Protein AF-A0A7L4N497-F1 (afdb_monomer)

Structure (mmCIF, N/CA/C/O backbone):
data_AF-A0A7L4N497-F1
#
_entry.id   AF-A0A7L4N497-F1
#
loop_
_atom_site.group_PDB
_atom_site.id
_atom_site.type_symbol
_atom_site.label_atom_id
_atom_site.label_alt_id
_atom_site.label_comp_id
_atom_site.label_asym_id
_atom_site.label_entity_id
_atom_site.label_seq_id
_atom_site.pdbx_PDB_ins_code
_atom_site.Cartn_x
_atom_site.Cartn_y
_atom_site.Cartn_z
_atom_site.occupancy
_atom_site.B_iso_or_equiv
_atom_site.auth_seq_id
_atom_site.auth_comp_id
_atom_site.auth_asym_id
_atom_site.auth_atom_id
_atom_site.pdbx_PDB_model_num
ATOM 1 N N . THR A 1 1 ? -18.541 -74.553 -22.192 1.00 51.69 1 THR A N 1
ATOM 2 C CA . THR A 1 1 ? -17.651 -73.466 -22.656 1.00 51.69 1 THR A CA 1
ATOM 3 C C . THR A 1 1 ? -18.433 -72.164 -22.675 1.00 51.69 1 THR A C 1
ATOM 5 O O . THR A 1 1 ? -19.119 -71.880 -23.645 1.00 51.69 1 THR A O 1
ATOM 8 N N . MET A 1 2 ? -18.425 -71.394 -21.583 1.00 49.69 2 MET A N 1
ATOM 9 C CA . MET A 1 2 ? -19.064 -70.070 -21.581 1.00 49.69 2 MET A CA 1
ATOM 10 C C . MET A 1 2 ? -18.003 -69.000 -21.829 1.00 49.69 2 MET A C 1
ATOM 12 O O . MET A 1 2 ? -17.096 -68.823 -21.023 1.00 49.69 2 MET A O 1
ATOM 16 N N . GLY A 1 3 ? -18.096 -68.359 -22.997 1.00 60.62 3 GLY A N 1
ATOM 17 C CA . GLY A 1 3 ? -17.211 -67.286 -23.435 1.00 60.62 3 GLY A CA 1
ATOM 18 C C . GLY A 1 3 ? -17.623 -65.946 -22.835 1.00 60.62 3 GLY A C 1
ATOM 19 O O . GLY A 1 3 ? -18.755 -65.494 -23.019 1.00 60.62 3 GLY A O 1
ATOM 20 N N . SER A 1 4 ? -16.691 -65.305 -22.137 1.00 64.88 4 SER A N 1
ATOM 21 C CA . SER A 1 4 ? -16.868 -63.964 -21.586 1.00 64.88 4 SER A CA 1
ATOM 22 C C . SER A 1 4 ? -16.934 -62.931 -22.714 1.00 64.88 4 SER A C 1
ATOM 24 O O . SER A 1 4 ? -15.993 -62.780 -23.492 1.00 64.88 4 SER A O 1
ATOM 26 N N . LYS A 1 5 ? -18.056 -62.210 -22.810 1.00 70.88 5 LYS A N 1
ATOM 27 C CA . LYS A 1 5 ? -18.222 -61.059 -23.707 1.00 70.88 5 LYS A CA 1
ATOM 28 C C . LYS A 1 5 ? -17.635 -59.825 -23.017 1.00 70.88 5 LYS A C 1
ATOM 30 O O . LYS A 1 5 ? -18.086 -59.454 -21.939 1.00 70.88 5 LYS A O 1
ATOM 35 N N . MET A 1 6 ? -16.627 -59.206 -23.625 1.00 71.56 6 MET A N 1
ATOM 36 C CA . MET A 1 6 ? -16.019 -57.973 -23.118 1.00 71.56 6 MET A CA 1
ATOM 37 C C . MET A 1 6 ? -16.943 -56.786 -23.414 1.00 71.56 6 MET A C 1
ATOM 39 O O . MET A 1 6 ? -17.285 -56.541 -24.570 1.00 71.56 6 MET A O 1
ATOM 43 N N . ALA A 1 7 ? -17.347 -56.047 -22.381 1.00 71.62 7 ALA A N 1
ATOM 44 C CA . ALA A 1 7 ? -18.075 -54.795 -22.545 1.00 71.62 7 ALA A CA 1
ATOM 45 C C . ALA A 1 7 ? -17.101 -53.689 -22.983 1.00 71.62 7 ALA A C 1
ATOM 47 O O . ALA A 1 7 ? -16.139 -53.379 -22.280 1.00 71.62 7 ALA A O 1
ATOM 48 N N . ALA A 1 8 ? -17.339 -53.100 -24.154 1.00 71.25 8 ALA A N 1
ATOM 49 C CA . ALA A 1 8 ? -16.566 -51.964 -24.638 1.00 71.25 8 ALA A CA 1
ATOM 50 C C . ALA A 1 8 ? -17.033 -50.682 -23.932 1.00 71.25 8 ALA A C 1
ATOM 52 O O . ALA A 1 8 ? -18.168 -50.241 -24.105 1.00 71.25 8 ALA A O 1
ATOM 53 N N . ALA A 1 9 ? -16.153 -50.082 -23.131 1.00 70.25 9 ALA A N 1
ATOM 54 C CA . ALA A 1 9 ? -16.413 -48.809 -22.473 1.00 70.25 9 ALA A CA 1
ATOM 55 C C . ALA A 1 9 ? -16.119 -47.647 -23.437 1.00 70.25 9 ALA A C 1
ATOM 57 O O . ALA A 1 9 ? -14.967 -47.402 -23.801 1.00 70.25 9 ALA A O 1
ATOM 58 N N . ALA A 1 10 ? -17.160 -46.920 -23.846 1.00 71.19 10 ALA A N 1
ATOM 59 C CA . ALA A 1 10 ? -17.003 -45.671 -24.584 1.00 71.19 10 ALA A CA 1
ATOM 60 C C . ALA A 1 10 ? -16.520 -44.563 -23.634 1.00 71.19 10 ALA A C 1
ATOM 62 O O . ALA A 1 10 ? -17.026 -44.415 -22.521 1.00 71.19 10 ALA A O 1
ATOM 63 N N . ARG A 1 11 ? -15.517 -43.788 -24.061 1.00 73.50 11 ARG A N 1
ATOM 64 C CA . ARG A 1 11 ? -14.946 -42.714 -23.241 1.00 73.50 11 ARG A CA 1
ATOM 65 C C . ARG A 1 11 ? -15.818 -41.465 -23.320 1.00 73.50 11 ARG A C 1
ATOM 67 O O . ARG A 1 11 ? -16.114 -40.980 -24.408 1.00 73.50 11 ARG A O 1
ATOM 74 N N . VAL A 1 12 ? -16.186 -40.933 -22.159 1.00 68.75 12 VAL A N 1
ATOM 75 C CA . VAL A 1 12 ? -16.885 -39.651 -22.033 1.00 68.75 12 VAL A CA 1
ATOM 76 C C . VAL A 1 12 ? -15.885 -38.534 -22.325 1.00 68.75 12 VAL A C 1
ATOM 78 O O . VAL A 1 12 ? -14.950 -38.316 -21.557 1.00 68.75 12 VAL A O 1
ATOM 81 N N . VAL A 1 13 ? -16.062 -37.840 -23.448 1.00 74.75 13 VAL A N 1
ATOM 82 C CA . VAL A 1 13 ? -15.275 -36.651 -23.789 1.00 74.75 13 VAL A CA 1
ATOM 83 C C . VAL A 1 13 ? -16.010 -35.435 -23.243 1.00 74.75 13 VAL A C 1
ATOM 85 O O . VAL A 1 13 ? -17.098 -35.096 -23.705 1.00 74.75 13 VAL A O 1
ATOM 88 N N . GLN A 1 14 ? -15.430 -34.784 -22.236 1.00 77.81 14 GLN A N 1
ATOM 89 C CA . GLN A 1 14 ? -15.949 -33.513 -21.744 1.00 77.81 14 GLN A CA 1
ATOM 90 C C . GLN A 1 14 ? -15.604 -32.409 -22.741 1.00 7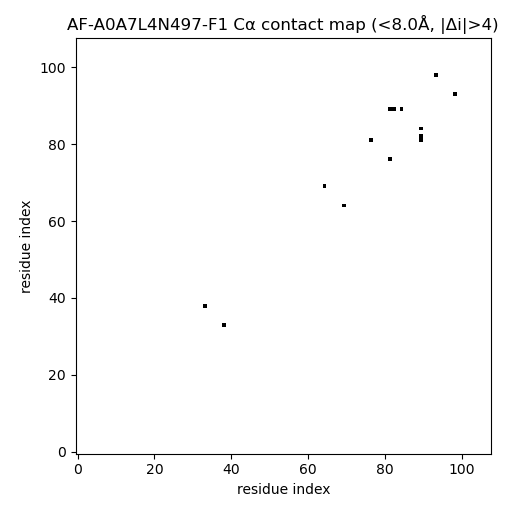7.81 14 GLN A C 1
ATOM 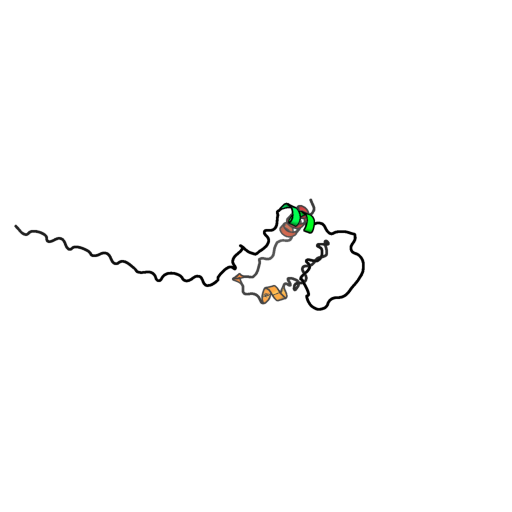92 O O . GLN A 1 14 ? -14.438 -32.073 -22.942 1.00 77.81 14 GLN A O 1
ATOM 97 N N . VAL A 1 15 ? -16.631 -31.838 -23.365 1.00 78.75 15 VAL A N 1
ATOM 98 C CA . VAL A 1 15 ? -16.485 -30.660 -24.219 1.00 78.75 15 VAL A CA 1
ATOM 99 C C . VAL A 1 15 ? -16.517 -29.424 -23.324 1.00 78.75 15 VAL A C 1
ATOM 101 O O . VAL A 1 15 ? -17.563 -29.047 -22.800 1.00 78.75 15 VAL A O 1
ATOM 104 N N . VAL A 1 16 ? -15.358 -28.798 -23.126 1.00 85.25 16 VAL A N 1
ATOM 105 C CA . VAL A 1 16 ? -15.242 -27.517 -22.415 1.00 85.25 16 VAL A CA 1
ATOM 106 C C . VAL A 1 16 ? -15.532 -26.382 -23.395 1.00 85.25 16 VAL A C 1
ATOM 108 O O . VAL A 1 16 ? -15.005 -26.371 -24.509 1.00 85.25 16 VAL A O 1
ATOM 111 N N . LYS A 1 17 ? -16.366 -25.411 -22.995 1.00 85.75 17 LYS A N 1
ATOM 112 C CA . LYS A 1 17 ? -16.653 -24.241 -23.835 1.00 85.75 17 LYS A CA 1
ATOM 113 C C . LYS A 1 17 ? -15.354 -23.461 -24.089 1.00 85.75 17 LYS A C 1
ATOM 115 O O . LYS A 1 17 ? -14.668 -23.135 -23.117 1.00 85.75 17 LYS A O 1
ATOM 120 N N . PRO A 1 18 ? -15.043 -23.094 -25.345 1.00 87.06 18 PRO A N 1
ATOM 121 C CA . PRO A 1 18 ? -13.913 -22.223 -25.636 1.00 87.06 18 PRO A CA 1
ATOM 122 C C . PRO A 1 18 ? -13.990 -20.930 -24.815 1.00 87.06 18 PRO A C 1
ATOM 124 O O . PRO A 1 18 ? -15.037 -20.279 -24.749 1.00 87.06 18 PRO A O 1
ATOM 127 N N . HIS A 1 19 ? -12.884 -20.570 -24.165 1.00 88.31 19 HIS A N 1
ATOM 128 C CA . HIS A 1 19 ? -12.788 -19.331 -23.404 1.00 88.31 19 HIS A CA 1
ATOM 129 C C . HIS A 1 19 ? -12.727 -18.132 -24.358 1.00 88.31 19 HIS A C 1
ATOM 131 O O . HIS A 1 19 ? -11.899 -18.098 -25.268 1.00 88.31 19 HIS A O 1
ATOM 137 N N . THR A 1 20 ? -13.585 -17.135 -24.139 1.00 86.06 20 THR A N 1
ATOM 138 C CA . THR A 1 20 ? -13.530 -15.858 -24.861 1.00 86.06 20 THR A CA 1
ATOM 139 C C . THR A 1 20 ? -12.794 -14.836 -23.994 1.00 86.06 20 THR A C 1
ATOM 141 O O . THR A 1 20 ? -13.252 -14.574 -22.880 1.00 86.06 20 THR A O 1
ATOM 144 N N . PRO A 1 21 ? -11.675 -14.257 -24.466 1.00 85.62 21 PRO A N 1
ATOM 145 C CA . PRO A 1 21 ? -10.936 -13.265 -23.696 1.00 85.62 21 PRO A CA 1
ATOM 146 C C . PRO A 1 21 ? -11.792 -12.013 -23.476 1.00 85.62 21 PRO A C 1
ATOM 148 O O . PRO A 1 21 ? -12.431 -11.510 -24.398 1.00 85.62 21 PRO A O 1
ATOM 151 N N . LEU A 1 22 ? -11.792 -11.508 -22.242 1.00 89.75 22 LEU A N 1
ATOM 152 C CA . LEU A 1 22 ? -12.648 -10.394 -21.811 1.00 89.75 22 LEU A CA 1
ATOM 153 C C . LEU A 1 22 ? -12.123 -9.013 -22.224 1.00 89.75 22 LEU A C 1
ATOM 155 O O . LEU A 1 22 ? -12.845 -8.026 -22.128 1.00 89.75 22 LEU A O 1
ATOM 159 N N . ILE A 1 23 ? -10.867 -8.934 -22.666 1.00 89.88 23 ILE A N 1
ATOM 160 C CA . ILE A 1 23 ? -10.220 -7.687 -23.069 1.00 89.88 23 ILE A CA 1
ATOM 161 C C . ILE A 1 23 ? -9.443 -7.890 -24.368 1.00 89.88 23 ILE A C 1
ATOM 163 O O . ILE A 1 23 ? -8.869 -8.954 -24.607 1.00 89.88 23 ILE A O 1
ATOM 167 N N . LYS A 1 24 ? -9.399 -6.845 -25.197 1.00 84.94 24 LYS A N 1
ATOM 168 C CA . LYS A 1 24 ? -8.568 -6.788 -26.401 1.00 84.94 24 LYS A CA 1
ATOM 169 C C . LYS A 1 24 ? -7.523 -5.698 -26.222 1.00 84.94 24 LYS A C 1
ATOM 171 O O . LYS A 1 24 ? -7.863 -4.555 -25.932 1.00 84.94 24 LYS A O 1
ATOM 176 N N . PHE A 1 25 ? -6.260 -6.045 -26.429 1.00 86.31 25 PHE A N 1
ATOM 177 C CA . PHE A 1 25 ? -5.199 -5.049 -26.471 1.00 86.31 25 PHE A CA 1
ATOM 178 C C . PHE A 1 25 ? -5.161 -4.364 -27.849 1.00 86.31 25 PHE A C 1
ATOM 180 O O . PHE A 1 25 ? -5.353 -5.044 -28.864 1.00 86.31 25 PHE A O 1
ATOM 187 N N . PRO A 1 26 ? -4.929 -3.039 -27.907 1.00 85.81 26 PRO A N 1
ATOM 188 C CA . PRO A 1 26 ? -4.761 -2.314 -29.163 1.00 85.81 26 PRO A CA 1
ATOM 189 C C . PRO A 1 26 ? -3.581 -2.844 -29.980 1.00 85.81 26 PRO A C 1
ATOM 191 O O . PRO A 1 26 ? -2.576 -3.294 -29.422 1.00 85.81 26 PRO A O 1
ATOM 194 N N . ASP A 1 27 ? -3.689 -2.765 -31.307 1.00 83.69 27 ASP A N 1
ATOM 195 C CA . ASP A 1 27 ? -2.588 -3.153 -32.181 1.00 83.69 27 ASP A CA 1
ATOM 196 C C . ASP A 1 27 ? -1.415 -2.166 -32.054 1.00 83.69 27 ASP A C 1
ATOM 198 O O . ASP A 1 27 ? -1.592 -0.949 -32.036 1.00 83.69 27 ASP A O 1
ATOM 202 N N . ARG A 1 28 ? -0.195 -2.699 -31.960 1.00 79.31 28 ARG A N 1
ATOM 203 C CA . ARG A 1 28 ? 1.036 -1.939 -31.676 1.00 79.31 28 ARG A CA 1
ATOM 204 C C . ARG A 1 28 ? 1.823 -1.590 -32.943 1.00 79.31 28 ARG A C 1
ATOM 206 O O . ARG A 1 28 ? 2.999 -1.243 -32.854 1.00 79.31 28 ARG A O 1
ATOM 213 N N . LYS A 1 29 ? 1.222 -1.746 -34.130 1.00 81.44 29 LYS A N 1
ATOM 214 C CA . LYS A 1 29 ? 1.886 -1.496 -35.425 1.00 81.44 29 LYS A CA 1
ATOM 215 C C . LYS A 1 29 ? 2.016 -0.011 -35.758 1.00 81.44 29 LYS A C 1
ATOM 217 O O . LYS A 1 29 ? 2.970 0.351 -36.434 1.00 81.44 29 LYS A O 1
ATOM 222 N N . SER A 1 30 ? 1.103 0.828 -35.270 1.00 77.25 30 SER A N 1
ATOM 223 C CA . SER A 1 30 ? 1.123 2.282 -35.488 1.00 77.25 30 SER A CA 1
ATOM 224 C C . SER A 1 30 ? 1.681 3.078 -34.304 1.00 77.25 30 SER A C 1
ATOM 226 O O . SER A 1 30 ? 1.996 4.254 -34.460 1.00 77.25 30 SER A O 1
ATOM 228 N N . SER A 1 31 ? 1.830 2.465 -33.123 1.00 72.44 31 SER A N 1
ATOM 229 C CA . SER A 1 31 ? 2.409 3.136 -31.956 1.00 72.44 31 SER A CA 1
ATOM 230 C C . SER A 1 31 ? 3.935 3.237 -32.092 1.00 72.44 31 SER A C 1
ATOM 232 O O . SER A 1 31 ? 4.572 2.193 -32.290 1.00 72.44 31 SER A O 1
ATOM 234 N N . PRO A 1 32 ? 4.542 4.429 -31.927 1.00 72.94 32 PRO A N 1
ATOM 235 C CA . PRO A 1 32 ? 5.993 4.568 -31.888 1.00 72.94 32 PRO A CA 1
ATOM 236 C C . PRO A 1 32 ? 6.572 3.639 -30.817 1.00 72.94 32 PRO A C 1
ATOM 238 O O . PRO A 1 32 ? 6.186 3.702 -29.648 1.00 72.94 32 PRO A O 1
ATOM 241 N N . ARG A 1 33 ? 7.473 2.728 -31.206 1.00 75.06 33 ARG A N 1
ATOM 242 C CA . ARG A 1 33 ? 8.210 1.926 -30.224 1.00 75.06 33 ARG A CA 1
ATOM 243 C C . ARG A 1 33 ? 9.163 2.872 -29.498 1.00 75.06 33 ARG A C 1
ATOM 245 O O . ARG A 1 33 ? 9.960 3.505 -30.189 1.00 75.06 33 ARG A O 1
ATOM 252 N N . PRO A 1 34 ? 9.134 2.960 -28.159 1.00 63.94 34 PRO A N 1
ATOM 253 C CA . PRO A 1 34 ? 10.148 3.723 -27.453 1.00 63.94 34 PRO A CA 1
ATOM 254 C C . PRO A 1 34 ? 11.511 3.106 -27.783 1.00 63.94 34 PRO A C 1
ATOM 256 O O . PRO A 1 34 ? 11.786 1.950 -27.450 1.00 63.94 34 PRO A O 1
ATOM 259 N N . LYS A 1 35 ? 12.347 3.851 -28.514 1.00 69.56 35 LYS A N 1
ATOM 260 C CA . LYS A 1 35 ? 13.763 3.522 -28.661 1.00 69.56 35 LYS A CA 1
ATOM 261 C C . LYS A 1 35 ? 14.372 3.672 -27.272 1.00 69.56 35 LYS A C 1
ATOM 263 O O . LYS A 1 35 ? 14.252 4.730 -26.664 1.00 69.56 35 LYS A O 1
ATOM 268 N N . ILE A 1 36 ? 15.028 2.618 -26.789 1.00 64.94 36 ILE A N 1
ATOM 269 C CA . ILE A 1 36 ? 15.616 2.534 -25.437 1.00 64.94 36 ILE A CA 1
ATOM 270 C C . ILE A 1 36 ? 16.532 3.743 -25.141 1.00 64.94 36 ILE A C 1
ATOM 272 O O . ILE A 1 36 ? 16.666 4.167 -23.998 1.00 64.94 36 ILE A O 1
ATOM 276 N N . GLN A 1 37 ? 17.115 4.344 -26.184 1.00 62.72 37 GLN A N 1
ATOM 277 C CA . GLN A 1 37 ? 17.976 5.522 -26.081 1.00 62.72 37 GLN A CA 1
ATOM 278 C C . GLN A 1 37 ? 17.218 6.831 -25.791 1.00 62.72 37 GLN A C 1
ATOM 280 O O . GLN A 1 37 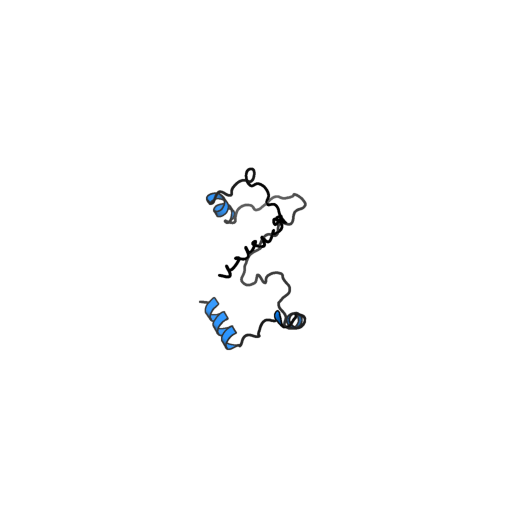? 17.718 7.650 -25.028 1.00 62.72 37 GLN A O 1
ATOM 285 N N . GLU A 1 38 ? 16.011 7.033 -26.329 1.00 60.06 38 GLU A N 1
ATOM 286 C CA . GLU A 1 38 ? 15.243 8.274 -26.118 1.00 60.06 38 GLU A CA 1
ATOM 287 C C . GLU A 1 38 ? 14.477 8.258 -24.790 1.00 60.06 38 GLU A C 1
ATOM 289 O O . GLU A 1 38 ? 14.345 9.294 -24.142 1.00 60.06 38 GLU A O 1
ATOM 294 N N . SER A 1 39 ? 14.043 7.080 -24.320 1.00 58.66 39 SER A N 1
ATOM 295 C CA . SER A 1 39 ? 13.394 6.959 -23.006 1.00 58.66 39 SER A CA 1
ATOM 296 C C . SER A 1 39 ? 14.340 7.265 -21.844 1.00 58.66 39 SER A C 1
ATOM 298 O O . SER A 1 39 ? 13.899 7.780 -20.822 1.00 58.66 39 SER A O 1
ATOM 300 N N . LEU A 1 40 ? 15.637 6.968 -21.996 1.00 60.03 40 LEU A N 1
ATOM 301 C CA . LEU A 1 40 ? 16.652 7.300 -20.991 1.00 60.03 40 LEU A CA 1
ATOM 302 C C . LEU A 1 40 ? 16.932 8.808 -20.942 1.00 60.03 40 LEU A C 1
ATOM 304 O O . LEU A 1 40 ? 17.082 9.361 -19.857 1.00 60.03 40 LEU A O 1
ATOM 308 N N . GLN A 1 41 ? 16.937 9.487 -22.093 1.00 59.19 41 GLN A N 1
ATOM 309 C CA . GLN A 1 41 ? 17.174 10.934 -22.165 1.00 59.19 41 GLN A CA 1
ATOM 310 C C . GLN A 1 41 ? 15.959 11.756 -21.710 1.00 59.19 41 GLN A C 1
ATOM 312 O O . GLN A 1 41 ? 16.124 12.811 -21.108 1.00 59.19 41 GLN A O 1
ATOM 317 N N . ALA A 1 42 ? 14.737 11.253 -21.914 1.00 58.81 42 ALA A N 1
ATOM 318 C CA . ALA A 1 42 ? 13.516 11.880 -21.399 1.00 58.81 42 ALA A CA 1
ATOM 319 C C . ALA A 1 42 ? 13.374 11.792 -19.863 1.00 58.81 42 ALA A C 1
ATOM 321 O O . ALA A 1 42 ? 12.553 12.500 -19.283 1.00 58.81 42 ALA A O 1
ATOM 322 N N . SER A 1 43 ? 14.162 10.936 -19.201 1.00 59.34 43 SER A N 1
ATOM 323 C CA . SER A 1 43 ? 14.207 10.830 -17.737 1.00 59.34 43 SER A CA 1
ATOM 324 C C . SER A 1 43 ? 15.158 11.840 -17.086 1.00 59.34 43 SER A C 1
ATOM 326 O O . SER A 1 43 ? 15.192 11.925 -15.856 1.00 59.34 43 SER A O 1
ATOM 328 N N . LEU A 1 44 ? 15.939 12.591 -17.870 1.00 58.00 44 LEU A N 1
ATOM 329 C CA . LEU A 1 44 ? 16.791 13.654 -17.349 1.00 58.00 44 LEU A CA 1
ATOM 330 C C . LEU A 1 44 ? 15.998 14.969 -17.347 1.00 58.00 44 LEU A C 1
ATOM 332 O O . LEU A 1 44 ? 15.600 15.444 -18.413 1.00 58.00 44 LEU A O 1
ATOM 336 N N . PRO A 1 45 ? 15.737 15.582 -16.180 1.00 51.25 45 PRO A N 1
ATOM 337 C CA . PRO A 1 45 ? 15.069 16.872 -16.134 1.00 51.25 45 PRO A CA 1
ATOM 338 C C . PRO A 1 45 ? 15.981 17.933 -16.765 1.00 51.25 45 PRO A C 1
ATOM 340 O O . PRO A 1 45 ? 17.026 18.282 -16.219 1.00 51.25 45 PRO A O 1
ATOM 343 N N . SER A 1 46 ? 15.589 18.446 -17.933 1.00 53.19 46 SER A N 1
ATOM 344 C CA . SER A 1 46 ? 16.232 19.612 -18.541 1.00 53.19 46 SER A CA 1
ATOM 345 C C . SER A 1 46 ? 16.075 20.817 -17.610 1.00 53.19 46 SER A C 1
ATOM 347 O O . SER A 1 46 ? 14.964 21.284 -17.359 1.00 53.19 46 SER A O 1
ATOM 349 N N . LEU A 1 47 ? 17.197 21.329 -17.099 1.00 55.19 47 LEU A N 1
ATOM 350 C CA . LEU A 1 47 ? 17.268 22.474 -16.182 1.00 55.19 47 LEU A CA 1
A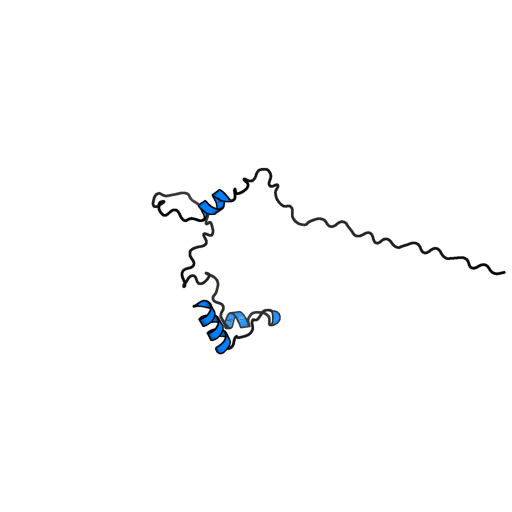TOM 351 C C . LEU A 1 47 ? 16.943 23.825 -16.850 1.00 55.19 47 LEU A C 1
ATOM 353 O O . LEU A 1 47 ? 16.980 24.855 -16.182 1.00 55.19 47 LEU A O 1
ATOM 357 N N . HIS A 1 48 ? 16.617 23.853 -18.147 1.00 52.00 48 HIS A N 1
ATOM 358 C CA . HIS A 1 48 ? 16.494 25.099 -18.905 1.00 52.00 48 HIS A CA 1
ATOM 359 C C . HIS A 1 48 ? 15.225 25.168 -19.766 1.00 52.00 48 HIS A C 1
ATOM 361 O O . HIS A 1 48 ? 15.276 25.407 -20.967 1.00 52.00 48 HIS A O 1
ATOM 367 N N . ALA A 1 49 ? 14.056 24.999 -19.154 1.00 48.47 49 ALA A N 1
ATOM 368 C CA . ALA A 1 49 ? 12.792 25.429 -19.760 1.00 48.47 49 ALA A CA 1
ATOM 369 C C . ALA A 1 49 ? 11.963 26.219 -18.743 1.00 48.47 49 ALA A C 1
ATOM 371 O O . ALA A 1 49 ? 10.808 25.923 -18.451 1.00 48.47 49 ALA A O 1
ATOM 372 N N . SER A 1 50 ? 12.597 27.238 -18.163 1.00 50.22 50 SER A N 1
ATOM 373 C CA . SER A 1 50 ? 11.869 28.334 -17.545 1.00 50.22 50 SER A CA 1
ATOM 374 C C . SER A 1 50 ? 11.381 29.276 -18.645 1.00 50.22 50 SER A C 1
ATOM 376 O O . SER A 1 50 ? 12.199 29.901 -19.314 1.00 50.22 50 SER A O 1
ATOM 378 N N . LYS A 1 51 ? 10.050 29.432 -18.694 1.00 45.06 51 LYS A N 1
ATOM 379 C CA . LYS A 1 51 ? 9.252 30.607 -19.116 1.00 45.06 51 LYS A CA 1
ATOM 380 C C . LYS A 1 51 ? 8.420 30.434 -20.402 1.00 45.06 51 LYS A C 1
ATOM 382 O O . LYS A 1 51 ? 8.914 29.965 -21.416 1.00 45.06 51 LYS A O 1
ATOM 387 N N . ALA A 1 52 ? 7.178 30.931 -20.286 1.00 40.94 52 ALA A N 1
ATOM 388 C CA . ALA A 1 52 ? 6.087 31.096 -21.263 1.00 40.94 52 ALA A CA 1
ATOM 389 C C . ALA A 1 52 ? 5.281 29.815 -21.594 1.00 40.94 52 ALA A C 1
ATOM 391 O O . ALA A 1 52 ? 5.739 28.961 -22.337 1.00 40.94 52 ALA A O 1
ATOM 392 N N . GLN A 1 53 ? 4.189 29.503 -20.885 1.00 40.47 53 GLN A N 1
ATOM 393 C CA . GLN A 1 53 ? 2.830 30.094 -20.866 1.00 40.47 53 GLN A CA 1
ATOM 394 C C . GLN A 1 53 ? 1.841 29.421 -21.841 1.00 40.47 53 GLN A C 1
ATOM 396 O O . GLN A 1 53 ? 1.999 29.476 -23.051 1.00 40.47 53 GLN A O 1
ATOM 401 N N . GLU A 1 54 ? 0.776 28.894 -21.222 1.00 43.41 54 GLU A N 1
ATOM 402 C CA . GLU A 1 54 ? -0.617 28.876 -21.695 1.00 43.41 54 GLU A CA 1
ATOM 403 C C . GLU A 1 54 ? -1.048 27.823 -22.731 1.00 43.41 54 GLU A C 1
ATOM 405 O O . GLU A 1 54 ? -1.001 28.024 -23.936 1.00 43.41 54 GLU A O 1
ATOM 410 N N . SER A 1 55 ? -1.600 26.711 -22.232 1.00 37.34 55 SER A N 1
ATOM 411 C CA . SER A 1 55 ? -2.710 26.014 -22.889 1.00 37.34 55 SER A CA 1
ATOM 412 C C . SER A 1 55 ? -3.483 25.196 -21.857 1.00 37.34 55 SER A C 1
ATOM 414 O O . SER A 1 55 ? -2.923 24.483 -21.028 1.00 37.34 55 SER A O 1
ATOM 416 N N . THR A 1 56 ? -4.792 25.357 -21.906 1.00 43.62 56 THR A N 1
ATOM 417 C CA . THR A 1 56 ? -5.830 24.806 -21.043 1.00 43.62 56 THR A CA 1
ATOM 418 C C . THR A 1 56 ? -5.866 23.273 -21.005 1.00 43.62 56 THR A C 1
ATOM 420 O O . THR A 1 56 ? -5.647 22.600 -22.005 1.00 43.62 56 THR A O 1
ATOM 423 N N . GLY A 1 57 ? -6.235 22.730 -19.838 1.00 47.31 57 GLY A N 1
ATOM 424 C CA . GLY A 1 57 ? -6.941 21.449 -19.721 1.00 47.31 57 GLY A CA 1
ATOM 425 C C . GLY A 1 57 ? -6.124 20.174 -19.946 1.00 47.31 57 GLY A C 1
ATOM 426 O O . GLY A 1 57 ? -6.168 19.576 -21.013 1.00 47.31 57 GLY A O 1
ATOM 427 N N . GLY A 1 58 ? -5.485 19.673 -18.888 1.00 38.50 58 GLY A N 1
ATOM 428 C CA . GLY A 1 58 ? -4.949 18.309 -18.870 1.00 38.50 58 GLY A CA 1
ATOM 429 C C . GLY A 1 58 ? -3.988 18.094 -17.713 1.00 38.50 58 GLY A C 1
ATOM 430 O O . GLY A 1 58 ? -2.776 18.169 -17.886 1.00 38.50 58 GLY A O 1
ATOM 431 N N . ARG A 1 59 ? -4.510 17.862 -16.503 1.00 40.66 59 ARG A N 1
ATOM 432 C CA . ARG A 1 59 ? -3.676 17.550 -15.335 1.00 40.66 59 ARG A CA 1
ATOM 433 C C . ARG A 1 59 ? -3.089 16.144 -15.485 1.00 40.66 59 ARG A C 1
ATOM 435 O O . ARG A 1 59 ? -3.669 15.171 -15.015 1.00 40.66 59 ARG A O 1
ATOM 442 N N . SER A 1 60 ? -1.931 16.053 -16.130 1.00 43.22 60 SER A N 1
ATOM 443 C CA . SER A 1 60 ? -1.054 14.884 -16.060 1.00 43.22 60 SER A CA 1
ATOM 444 C C . SER A 1 60 ? -0.604 14.681 -14.606 1.00 43.22 60 SER A C 1
ATOM 446 O O . SER A 1 60 ? -0.189 15.657 -13.971 1.00 43.22 60 SER A O 1
ATOM 448 N N . PRO A 1 61 ? -0.662 13.459 -14.041 1.00 46.44 61 PRO A N 1
ATOM 449 C CA . PRO A 1 61 ? -0.120 13.190 -12.719 1.00 46.44 61 PRO A CA 1
ATOM 450 C C . PRO A 1 61 ? 1.406 13.151 -12.836 1.00 46.44 61 PRO A C 1
ATOM 452 O O . PRO A 1 61 ? 2.018 12.108 -13.045 1.00 46.44 61 PRO A O 1
ATOM 455 N N . ALA A 1 62 ? 2.021 14.328 -12.767 1.00 47.00 62 ALA A N 1
ATOM 456 C CA . ALA A 1 62 ? 3.454 14.451 -12.593 1.00 47.00 62 ALA A CA 1
ATOM 457 C C . ALA A 1 62 ? 3.802 13.872 -11.217 1.00 47.00 62 ALA A C 1
ATOM 459 O O . ALA A 1 62 ? 3.363 14.387 -10.188 1.00 47.00 62 ALA A O 1
ATOM 460 N N . PHE A 1 63 ? 4.565 12.783 -11.215 1.00 51.41 63 PHE A N 1
ATOM 461 C CA . PHE A 1 63 ? 5.235 12.246 -10.039 1.00 51.41 63 PHE A CA 1
ATOM 462 C C . PHE A 1 63 ? 6.204 13.312 -9.518 1.00 51.41 63 PHE A C 1
ATOM 464 O O . PHE A 1 63 ? 7.318 13.465 -10.015 1.00 51.41 63 PHE A O 1
ATOM 47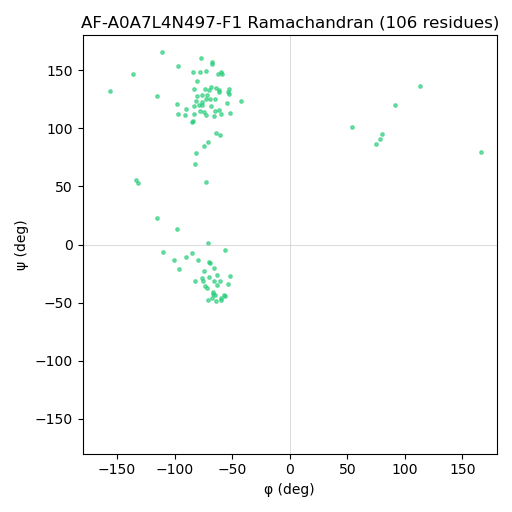1 N N . GLN A 1 64 ? 5.744 14.114 -8.561 1.00 51.50 64 GLN A N 1
ATOM 472 C CA . GLN A 1 64 ? 6.555 15.148 -7.943 1.00 51.50 64 GLN A CA 1
ATOM 473 C C . GLN A 1 64 ? 7.374 14.538 -6.802 1.00 51.50 64 GLN A C 1
ATOM 475 O O . GLN A 1 64 ? 6.857 14.231 -5.736 1.00 51.50 64 GLN A O 1
ATOM 480 N N . ASN A 1 65 ? 8.665 14.378 -7.092 1.00 44.88 65 ASN A N 1
ATOM 481 C CA . ASN A 1 65 ? 9.798 14.652 -6.207 1.00 44.88 65 ASN A CA 1
ATOM 482 C C . ASN A 1 65 ? 9.784 13.964 -4.823 1.00 44.88 65 ASN A C 1
ATOM 484 O O . ASN A 1 65 ? 9.143 14.412 -3.872 1.00 44.88 65 ASN A O 1
ATOM 488 N N . ILE A 1 66 ? 10.564 12.887 -4.698 1.00 47.09 66 ILE A N 1
ATOM 489 C CA . ILE A 1 66 ? 10.852 12.214 -3.427 1.00 47.09 66 ILE A CA 1
ATOM 490 C C . ILE A 1 66 ? 11.969 12.991 -2.715 1.00 47.09 66 ILE A C 1
ATOM 492 O O . ILE A 1 66 ? 13.139 12.629 -2.752 1.00 47.09 66 ILE A O 1
ATOM 496 N N . SER A 1 67 ? 11.594 14.107 -2.096 1.00 49.16 67 SER A N 1
ATOM 497 C CA . SER A 1 67 ? 12.274 14.624 -0.904 1.00 49.16 67 SER A CA 1
ATOM 498 C C . SER A 1 67 ? 12.010 13.649 0.263 1.00 49.16 67 SER A C 1
ATOM 500 O O . SER A 1 67 ? 10.981 12.967 0.228 1.00 49.16 67 SER A O 1
ATOM 502 N N . PRO A 1 68 ? 12.834 13.586 1.330 1.00 54.53 68 PRO A N 1
ATOM 503 C CA . PRO A 1 68 ? 12.535 12.800 2.540 1.00 54.53 68 PRO A CA 1
ATOM 504 C C . PRO A 1 68 ? 11.190 13.155 3.212 1.00 54.53 68 PRO A C 1
ATOM 506 O O . PRO A 1 68 ? 10.773 12.507 4.167 1.00 54.53 68 PRO A O 1
ATOM 509 N N . VAL A 1 69 ? 10.489 14.177 2.706 1.00 50.31 69 VAL A N 1
ATOM 510 C CA . VAL A 1 69 ? 9.141 14.601 3.105 1.00 50.31 69 VAL A CA 1
ATOM 511 C C . VAL A 1 69 ? 8.120 14.426 1.966 1.00 50.31 69 VAL A C 1
ATOM 513 O O . VAL A 1 69 ? 7.063 15.042 1.973 1.00 50.31 69 VAL A O 1
ATOM 516 N N . SER A 1 70 ? 8.355 13.563 0.978 1.00 51.25 70 SER A N 1
ATOM 517 C CA . SER A 1 70 ? 7.276 13.136 0.078 1.00 51.25 70 SER A CA 1
ATOM 518 C C . SER A 1 70 ? 6.499 12.012 0.757 1.00 51.25 70 SER A C 1
ATOM 520 O O . SER A 1 70 ? 6.568 10.841 0.386 1.00 51.25 70 SER A O 1
ATOM 522 N N . LYS A 1 71 ? 5.769 12.377 1.822 1.00 56.38 71 LYS A N 1
ATOM 523 C CA . LYS 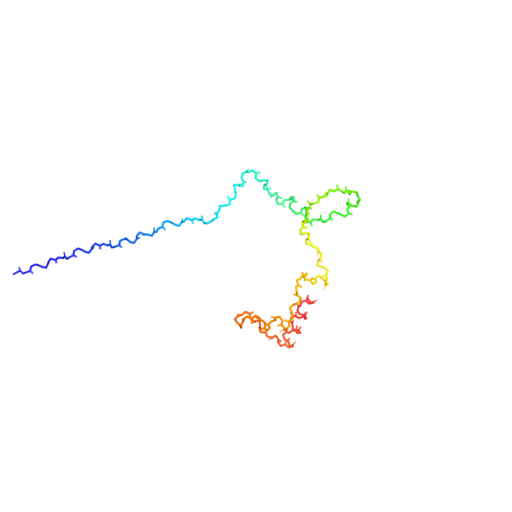A 1 71 ? 4.618 11.592 2.268 1.00 56.38 71 LYS A CA 1
ATOM 524 C C . LYS A 1 71 ? 3.770 11.433 1.019 1.00 56.38 71 LYS A C 1
ATOM 526 O O . LYS A 1 71 ? 3.288 12.439 0.497 1.00 56.38 71 LYS A O 1
ATOM 531 N N . ALA A 1 72 ? 3.644 10.206 0.513 1.00 55.66 72 ALA A N 1
ATOM 532 C CA . ALA A 1 72 ? 2.657 9.905 -0.508 1.00 55.66 72 ALA A CA 1
ATOM 533 C C . ALA A 1 72 ? 1.375 10.634 -0.096 1.00 55.66 72 ALA A C 1
ATOM 535 O O . ALA A 1 72 ? 0.951 10.500 1.052 1.00 55.66 72 ALA A O 1
ATOM 536 N N . GLN A 1 73 ? 0.839 11.484 -0.973 1.00 56.59 73 GLN A N 1
ATOM 537 C CA . GLN A 1 73 ? -0.343 12.302 -0.699 1.00 56.59 73 GLN A CA 1
ATOM 538 C C . GLN A 1 73 ? -1.600 11.410 -0.683 1.00 56.59 73 GLN A C 1
ATOM 540 O O . GLN A 1 73 ? -2.543 11.600 -1.441 1.00 56.59 73 GLN A O 1
ATOM 545 N N . GLY A 1 74 ? -1.560 10.362 0.132 1.00 65.06 74 GLY A N 1
ATOM 546 C CA . GLY A 1 74 ? -2.652 9.501 0.530 1.00 65.06 74 GLY A CA 1
ATOM 547 C C . GLY A 1 74 ? -2.944 9.738 2.006 1.00 65.06 74 GLY A C 1
ATOM 548 O O . GLY A 1 74 ? -2.163 10.376 2.717 1.00 65.06 74 GLY A O 1
ATOM 549 N N . ALA A 1 75 ? -4.099 9.256 2.462 1.00 67.88 75 ALA A N 1
ATOM 550 C CA . ALA A 1 75 ? -4.441 9.310 3.874 1.00 67.88 75 ALA A CA 1
ATOM 551 C C . ALA A 1 75 ? -3.293 8.687 4.694 1.00 67.88 75 ALA A C 1
ATOM 553 O O . ALA A 1 75 ? -2.848 7.592 4.345 1.00 67.88 75 ALA A O 1
ATOM 554 N N . PRO A 1 76 ? -2.788 9.368 5.740 1.00 73.69 76 PRO A N 1
ATOM 555 C CA . PRO A 1 76 ? -1.827 8.766 6.649 1.00 73.69 76 PRO A CA 1
ATOM 556 C C . PRO A 1 76 ? -2.396 7.444 7.164 1.00 73.69 76 PRO A C 1
ATOM 558 O O . PRO A 1 76 ? -3.560 7.400 7.564 1.00 73.69 76 PRO A O 1
ATOM 561 N N . ASP A 1 77 ? -1.593 6.382 7.164 1.00 74.75 77 ASP A N 1
ATOM 562 C CA . ASP A 1 77 ? -1.982 5.123 7.794 1.00 74.75 77 ASP A CA 1
ATOM 563 C C . ASP A 1 77 ? -2.126 5.376 9.307 1.00 74.75 77 ASP A C 1
ATOM 565 O O . ASP A 1 77 ? -1.141 5.407 10.044 1.00 74.75 77 ASP A O 1
ATOM 569 N N . THR A 1 78 ? -3.350 5.631 9.781 1.00 85.25 78 THR A N 1
ATOM 570 C CA . THR A 1 78 ? -3.640 5.818 11.209 1.00 85.25 78 THR A CA 1
ATOM 571 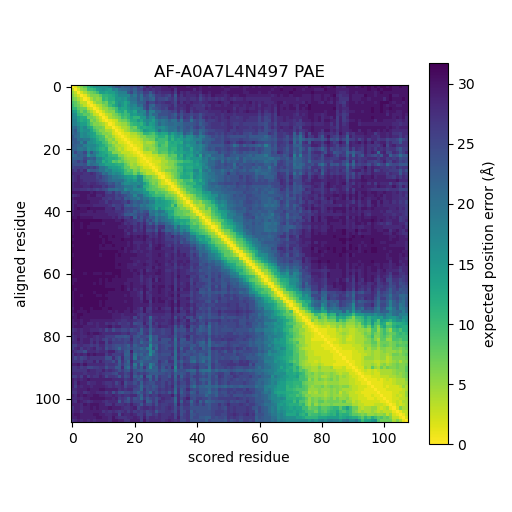C C . THR A 1 78 ? -4.150 4.524 11.839 1.00 85.25 78 THR A C 1
ATOM 573 O O . THR A 1 78 ? -4.760 3.668 11.190 1.00 85.25 78 THR A O 1
ATOM 576 N N . SER A 1 79 ? -3.934 4.379 13.148 1.00 81.50 79 SER A N 1
ATOM 577 C CA . SER A 1 79 ? -4.433 3.230 13.914 1.00 81.50 79 SER A CA 1
ATOM 578 C C . SER A 1 79 ? -5.965 3.152 13.940 1.00 81.50 79 SER A C 1
ATOM 580 O O . SER A 1 79 ? -6.524 2.063 14.06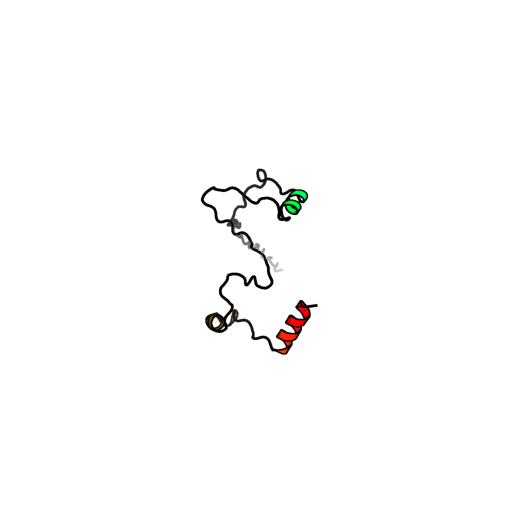0 1.00 81.50 79 SER A O 1
ATOM 582 N N . GLU A 1 80 ? -6.647 4.288 13.797 1.00 85.50 80 GLU A N 1
ATOM 583 C CA . GLU A 1 80 ? -8.106 4.381 13.728 1.00 85.50 80 GLU A CA 1
ATOM 584 C C . GLU A 1 80 ? -8.631 3.816 12.398 1.00 85.50 80 GLU A C 1
ATOM 586 O O . GLU A 1 80 ? -9.449 2.895 12.418 1.00 85.50 80 GLU A O 1
ATOM 591 N N . LEU A 1 81 ? -8.032 4.206 11.266 1.00 87.12 81 LEU A N 1
ATOM 592 C CA . LEU A 1 81 ? -8.299 3.610 9.950 1.00 87.12 81 LEU A CA 1
ATOM 593 C C . LEU A 1 81 ? -8.056 2.095 9.948 1.00 87.12 81 LEU A C 1
ATOM 595 O O . LEU A 1 81 ? -8.898 1.328 9.477 1.00 87.12 81 LEU A O 1
ATOM 599 N N . ALA A 1 82 ? -6.958 1.634 10.551 1.00 86.62 82 ALA A N 1
ATOM 600 C CA . ALA A 1 82 ? -6.642 0.208 10.638 1.00 86.62 82 ALA A CA 1
ATOM 601 C C . ALA A 1 82 ? -7.714 -0.610 11.389 1.00 86.62 82 ALA A C 1
ATOM 603 O O . ALA A 1 82 ? -7.948 -1.776 11.055 1.00 86.62 82 ALA A O 1
ATOM 604 N N . ARG A 1 83 ? -8.408 -0.016 12.373 1.00 86.12 83 ARG A N 1
ATOM 605 C CA . ARG A 1 83 ? -9.508 -0.680 13.096 1.00 86.12 83 ARG A CA 1
ATOM 606 C C . ARG A 1 83 ? -10.750 -0.864 12.229 1.00 86.12 83 ARG A C 1
ATOM 608 O O . ARG A 1 83 ? -11.481 -1.827 12.441 1.00 86.12 83 ARG A O 1
ATOM 615 N N . THR A 1 84 ? -10.974 -0.006 11.239 1.00 92.06 84 THR A N 1
ATOM 616 C CA . THR A 1 84 ? -12.134 -0.125 10.338 1.00 92.06 84 THR A CA 1
ATOM 617 C C . THR A 1 84 ? -11.980 -1.253 9.312 1.00 92.06 84 THR A C 1
ATOM 619 O O . THR A 1 84 ? -12.972 -1.795 8.828 1.00 92.06 84 THR A O 1
ATOM 622 N N . LEU A 1 85 ? -10.742 -1.670 9.020 1.00 90.19 85 LEU A N 1
ATOM 623 C CA . LEU A 1 85 ? -10.460 -2.737 8.061 1.00 90.19 85 LEU A CA 1
ATOM 624 C C . LEU A 1 85 ? -10.838 -4.125 8.609 1.00 90.19 85 LEU A C 1
ATOM 626 O O . LEU A 1 85 ? -10.707 -4.367 9.811 1.00 90.19 85 LEU A O 1
ATOM 630 N N . PRO A 1 86 ? -11.236 -5.087 7.755 1.00 95.75 86 PRO A N 1
ATOM 631 C CA . PRO A 1 86 ? -11.456 -6.464 8.186 1.00 95.75 86 PRO A CA 1
ATOM 632 C C . PRO A 1 86 ? -10.182 -7.117 8.726 1.00 95.75 86 PRO A C 1
ATOM 634 O O . PRO A 1 86 ? -9.089 -6.903 8.202 1.00 95.75 86 PRO A O 1
ATOM 637 N N . GLN A 1 87 ? -10.335 -7.999 9.720 1.00 93.00 87 GLN A N 1
ATOM 638 C CA . GLN A 1 87 ? -9.213 -8.613 10.443 1.00 93.00 87 GLN A CA 1
ATOM 639 C C . GLN A 1 87 ? -8.182 -9.299 9.529 1.00 93.00 87 GLN A C 1
ATOM 641 O O . GLN A 1 87 ? -6.995 -9.260 9.829 1.00 93.00 87 GLN A O 1
ATOM 646 N N . LYS A 1 88 ? -8.612 -9.889 8.402 1.00 95.38 88 LYS A N 1
ATOM 647 C CA . LYS A 1 88 ? -7.716 -10.565 7.444 1.00 95.38 88 LYS A CA 1
ATOM 648 C C . LYS A 1 88 ? -6.793 -9.610 6.669 1.00 95.38 88 LYS A C 1
ATOM 650 O O . LYS A 1 88 ? -5.828 -10.073 6.076 1.00 95.38 88 LYS A O 1
ATOM 655 N N . TYR A 1 89 ? -7.090 -8.311 6.670 1.00 93.00 89 TYR A N 1
ATOM 656 C CA . TYR A 1 89 ? -6.314 -7.271 5.985 1.00 93.00 89 TYR A CA 1
ATOM 657 C C . TYR A 1 89 ? -5.566 -6.345 6.952 1.00 93.00 89 TYR A C 1
ATOM 659 O 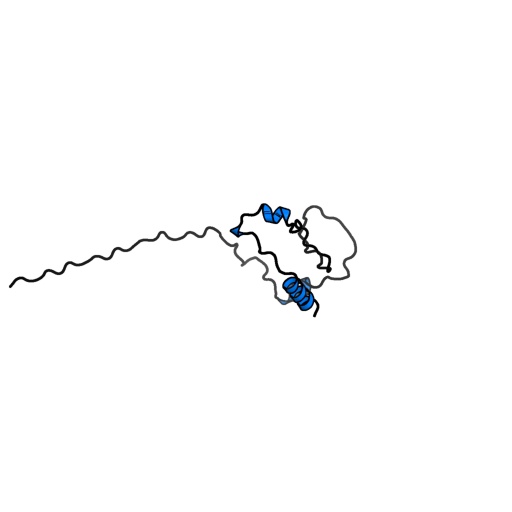O . TYR A 1 89 ? -4.782 -5.506 6.514 1.00 93.00 89 TYR A O 1
ATOM 667 N N . ARG A 1 90 ? -5.787 -6.479 8.267 1.00 92.50 90 ARG A N 1
ATOM 668 C CA . ARG A 1 90 ? -5.058 -5.700 9.272 1.00 92.50 90 ARG A CA 1
ATOM 669 C C . ARG A 1 90 ? -3.623 -6.212 9.375 1.00 92.50 90 ARG A C 1
ATOM 671 O O . ARG A 1 90 ? -3.401 -7.398 9.620 1.00 92.50 90 ARG A O 1
ATOM 678 N N . ARG A 1 91 ? -2.652 -5.311 9.218 1.00 90.00 91 ARG A N 1
ATOM 679 C CA . ARG A 1 91 ? -1.234 -5.608 9.468 1.00 90.00 91 ARG A CA 1
ATOM 680 C C . ARG A 1 91 ? -0.996 -5.860 10.963 1.00 90.00 91 ARG A C 1
ATOM 682 O O . ARG A 1 91 ? -1.768 -5.401 11.807 1.00 90.00 91 ARG A O 1
ATOM 689 N N . LYS A 1 92 ? 0.063 -6.605 11.286 1.00 87.50 92 LYS A N 1
ATOM 690 C CA . LYS A 1 92 ? 0.537 -6.768 12.667 1.00 87.50 92 LYS A CA 1
ATOM 691 C C . LYS A 1 92 ? 1.315 -5.525 13.100 1.00 87.50 92 LYS A C 1
ATOM 693 O O . LYS A 1 92 ? 1.923 -4.860 12.267 1.00 87.50 92 LYS A O 1
ATOM 698 N N . ILE A 1 93 ? 1.245 -5.219 14.393 1.00 86.75 93 ILE A N 1
ATOM 699 C CA . ILE A 1 93 ? 2.077 -4.186 15.017 1.00 86.75 93 ILE A CA 1
ATOM 700 C C . ILE A 1 93 ? 3.514 -4.726 15.040 1.00 86.75 93 ILE A C 1
ATOM 702 O O . ILE A 1 93 ? 3.693 -5.892 15.389 1.00 86.75 93 ILE A O 1
ATOM 706 N N . MET A 1 94 ? 4.484 -3.911 14.623 1.00 87.50 94 MET A N 1
ATOM 707 C CA . MET A 1 94 ? 5.917 -4.231 14.714 1.00 87.50 94 MET A CA 1
ATOM 708 C C . MET A 1 94 ? 6.440 -3.870 16.104 1.00 87.50 94 MET A C 1
ATOM 710 O O . MET A 1 94 ? 5.912 -2.936 16.714 1.00 87.50 94 MET A O 1
ATOM 714 N N . SER A 1 95 ? 7.431 -4.609 16.605 1.00 93.50 95 SER A N 1
ATOM 715 C CA . SER A 1 95 ? 8.059 -4.285 17.892 1.00 93.50 95 SER A CA 1
ATOM 716 C C . SER A 1 95 ? 9.026 -3.107 17.762 1.00 93.50 95 SER A C 1
ATOM 718 O O . SER A 1 95 ? 9.482 -2.784 16.662 1.00 93.50 95 SER A O 1
ATOM 720 N N . ASP A 1 96 ? 9.347 -2.463 18.882 1.00 92.75 96 ASP A N 1
ATOM 721 C CA . ASP A 1 96 ? 10.253 -1.312 18.884 1.00 92.75 96 ASP A CA 1
ATOM 722 C C . ASP A 1 96 ? 11.662 -1.705 18.401 1.00 92.75 96 ASP A C 1
ATOM 724 O O . ASP A 1 96 ? 12.286 -0.952 17.655 1.00 92.75 96 ASP A O 1
ATOM 728 N N . GLU A 1 97 ? 12.121 -2.922 18.714 1.00 92.56 97 GLU A N 1
ATOM 729 C CA . GLU A 1 97 ? 13.411 -3.452 18.253 1.00 92.56 97 GLU A CA 1
ATOM 730 C C . GLU A 1 97 ? 13.441 -3.666 16.731 1.00 92.56 97 GLU A C 1
ATOM 732 O O . GLU A 1 97 ? 14.438 -3.364 16.075 1.00 92.56 97 GLU A O 1
ATOM 737 N N . GLU A 1 98 ? 12.350 -4.172 16.142 1.00 89.81 98 GLU A N 1
ATOM 738 C CA . GLU A 1 98 ? 12.232 -4.331 14.686 1.00 89.81 98 GLU A CA 1
ATOM 739 C C . GLU A 1 98 ? 12.203 -2.973 13.986 1.00 89.81 98 GLU A C 1
ATOM 741 O O . GLU A 1 98 ? 12.848 -2.785 12.953 1.00 89.81 98 GLU A O 1
ATOM 746 N N . ILE A 1 99 ? 11.462 -2.019 14.556 1.00 91.00 99 ILE A N 1
ATOM 747 C CA . ILE A 1 99 ? 11.376 -0.653 14.045 1.00 91.00 99 ILE A CA 1
ATOM 748 C C . ILE A 1 99 ? 12.767 -0.015 14.035 1.00 91.00 99 ILE A C 1
ATOM 750 O O . ILE A 1 99 ? 13.148 0.571 13.020 1.00 91.00 99 ILE A O 1
ATOM 754 N N . GLU A 1 100 ? 13.533 -0.155 15.118 1.00 92.56 100 GLU A N 1
ATOM 755 C CA . GLU A 1 100 ? 14.899 0.362 15.211 1.00 92.56 100 GLU A CA 1
ATOM 756 C C . GLU A 1 100 ? 15.832 -0.328 14.211 1.00 92.56 100 GLU A C 1
ATOM 758 O O . GLU A 1 100 ? 16.507 0.350 13.437 1.00 92.56 100 GLU A O 1
ATOM 763 N N . TYR A 1 101 ? 15.820 -1.663 14.146 1.00 91.06 101 TYR A N 1
ATOM 764 C CA . TYR A 1 101 ? 16.644 -2.418 13.201 1.00 91.06 101 TYR A CA 1
ATOM 765 C C . TYR A 1 101 ? 16.380 -2.006 11.748 1.00 91.06 101 TYR A C 1
ATOM 767 O O . TYR A 1 101 ? 17.320 -1.803 10.977 1.00 91.06 101 TYR A O 1
ATOM 775 N N . ILE A 1 102 ? 15.109 -1.837 11.371 1.00 88.88 102 ILE A N 1
ATOM 776 C CA . ILE A 1 102 ? 14.722 -1.399 10.026 1.00 88.88 102 ILE A CA 1
ATOM 777 C C . ILE A 1 102 ? 15.155 0.049 9.784 1.00 88.88 102 ILE A C 1
ATOM 779 O O . ILE A 1 102 ? 15.726 0.336 8.735 1.00 88.88 102 ILE A O 1
ATOM 783 N N . GLN A 1 103 ? 14.906 0.961 10.730 1.00 85.94 103 GLN A N 1
ATOM 784 C CA . GLN A 1 103 ? 15.296 2.366 10.581 1.00 85.94 103 GLN A CA 1
ATOM 785 C C . GLN A 1 103 ? 16.806 2.508 10.409 1.00 85.94 103 GLN A C 1
ATOM 787 O O . GLN A 1 103 ? 17.245 3.173 9.477 1.00 85.94 103 GLN A O 1
ATOM 792 N N . VAL A 1 104 ? 17.597 1.843 11.252 1.00 79.94 104 VAL A N 1
ATOM 793 C CA . VAL A 1 104 ? 19.061 1.880 11.187 1.00 79.94 104 VAL A CA 1
ATOM 794 C C . VAL A 1 104 ? 19.563 1.252 9.883 1.00 79.94 104 VAL A C 1
ATOM 796 O O . VAL A 1 104 ? 20.403 1.846 9.214 1.00 79.94 104 VAL A O 1
ATOM 799 N N . SER A 1 105 ? 19.002 0.115 9.459 1.00 77.94 105 SER A N 1
ATOM 800 C CA . SER A 1 105 ? 19.408 -0.568 8.216 1.00 77.94 105 SER A CA 1
ATOM 801 C C . SER A 1 105 ? 19.113 0.222 6.938 1.00 77.94 105 SER A C 1
ATOM 803 O O . SER A 1 105 ? 19.691 -0.076 5.902 1.00 77.94 105 SER A O 1
ATOM 805 N N . LEU A 1 106 ? 18.195 1.189 6.978 1.00 78.81 106 LEU A N 1
ATOM 806 C CA . LEU A 1 106 ? 17.873 2.050 5.835 1.00 78.81 106 LEU A CA 1
ATOM 807 C C . LEU A 1 106 ? 18.724 3.329 5.784 1.00 78.81 106 LEU A C 1
ATOM 809 O O . LEU A 1 106 ? 18.655 4.060 4.796 1.00 78.81 106 LEU A O 1
ATOM 813 N N . ILE A 1 107 ? 19.469 3.631 6.851 1.00 72.31 107 ILE A N 1
ATOM 814 C CA . ILE A 1 107 ? 20.307 4.835 6.974 1.00 72.31 107 ILE A CA 1
ATOM 815 C C . ILE A 1 107 ? 21.774 4.543 6.604 1.00 72.31 107 ILE A C 1
ATOM 817 O O . ILE A 1 107 ? 22.499 5.471 6.240 1.00 72.31 107 ILE A O 1
ATOM 821 N N . TYR A 1 108 ? 22.198 3.278 6.660 1.00 53.34 108 TYR A N 1
ATOM 822 C CA . TYR A 1 108 ? 23.499 2.799 6.175 1.00 53.34 108 TYR A CA 1
ATOM 823 C C . TYR A 1 108 ? 23.392 2.212 4.764 1.00 53.34 108 TYR A C 1
ATOM 825 O O . TYR A 1 108 ? 24.383 2.348 4.011 1.00 53.34 108 TYR A O 1
#

Solvent-accessible surface area (backbone atoms only — not comparable to full-atom values): 8073 Å² total; per-residue (Å²): 137,87,80,84,79,83,82,81,81,80,80,87,78,83,84,75,80,82,85,76,79,93,73,83,81,80,81,68,85,83,53,83,75,82,52,75,70,57,61,58,57,72,68,52,82,74,91,80,77,84,81,87,85,89,81,84,89,78,90,70,87,72,86,76,64,87,53,103,77,50,66,70,95,58,83,76,92,43,76,69,62,50,66,76,47,58,77,92,76,47,79,80,86,77,54,72,67,56,52,49,54,53,56,55,65,74,75,110

Secondary structure (DSSP, 8-state):
--PPPPP--------PPPPPPS--PPPSSSSPP--HHHHHHTTS--S--------------------TT---SS----HHHHHHS-GGGPPPPPPHHHHHHHHHHTT-

Organism: NCBI:txid390723

Mean predicted aligned error: 21.38 Å

Sequence (108 aa):
TMGSKMAAAARVVQVVKPHTPLIKFPDRKSSPRPKIQESLQASLPSLHASKAQESTGGRSPAFQNISPVSKAQGAPDTSELARTLPQKYRRKIMSDEEIEYIQVSLIY

Radius of gyration: 30.8 Å; Cα contacts (8 Å, |Δi|>4): 7; chains: 1; bounding box: 43×105×54 Å

Foldseek 3Di:
DDDDDDDDDDDDDDDDPDDDDPDDDDDCPPPDDPDPVVVVVVPDPDPPDPDDDDDDDDDDPPPDDPDVPPPPPDDPPDPVVLVVDDPVPRDDDDDPVVVVVVVVVVVD

pLDDT: mean 70.09, std 17.08, range [37.34, 95.75]

InterPro domains:
  IPR020373 Alpha-ketoglutarate dehydrogenase component 4/YMR-31 [PTHR31601] (2-103)